Protein AF-D5ER74-F1 (afdb_monomer)

Nearest PDB structures (foldseek):
  6ylz-assembly1_AAA-2  TM=5.161E-01  e=3.313E+00  Escherichia coli K-12
  5wai-assembly1_B  TM=2.940E-01  e=2.236E+00  Homo sapiens
  8eqv-assembly1_B  TM=3.793E-01  e=4.032E+00  Homo sapiens
  6nq3-assembly1_B-3  TM=3.067E-01  e=2.722E+00  Homo sapiens

Foldseek 3Di:
DEAEAADDPPDPSRVVSLVVLLVVVLVVVVVVCVVQPAPWEFEAEQVVRGTDQDDWDDDPVDTDGHRTDDSVSVSVVSSVCLVVQWKKKWFQAPVRYIYIYTDDDDDVDGDDPDDDDTPDMDIDRGYDYDPPPD

Organism: Coraliomargarita akajimensis (strain DSM 45221 / IAM 15411 / JCM 23193 / KCTC 12865 / 04OKA010-24) (NCBI:txid583355)

Sequence (134 aa):
MKHYITGDPGTDEWKEQFKRIRENFISEFEDTISKCPVVTFRAFDQEEREPVDWVFKMTDSAMVYEPEGSVDDAKSYLRNMIDSGMRVAYSISPDSVGWLTCWETPAESPEWPFEEEPRSQAIHLGVSRINHEN

Structure (mmCIF, N/CA/C/O backbone):
data_AF-D5ER74-F1
#
_entry.id   AF-D5ER74-F1
#
loop_
_atom_site.group_PDB
_atom_site.id
_atom_site.type_symbol
_atom_site.label_atom_id
_atom_site.label_alt_id
_atom_site.label_comp_id
_atom_site.label_asym_id
_atom_site.label_entity_id
_atom_site.label_seq_id
_atom_site.pdbx_PDB_ins_code
_atom_site.Cartn_x
_atom_site.Cartn_y
_atom_site.Cartn_z
_atom_site.occupancy
_atom_site.B_iso_or_equiv
_atom_site.auth_seq_id
_atom_site.auth_comp_id
_atom_site.auth_asym_id
_atom_site.auth_atom_id
_atom_site.pdbx_PDB_model_num
ATOM 1 N N . MET A 1 1 ? 1.855 1.739 11.901 1.00 66.88 1 MET A N 1
ATOM 2 C CA . MET A 1 1 ? 1.141 2.220 13.109 1.00 66.88 1 MET A CA 1
ATOM 3 C C . MET A 1 1 ? -0.011 1.269 13.430 1.00 66.88 1 MET A C 1
ATOM 5 O O . MET A 1 1 ? -0.624 0.770 12.494 1.00 66.88 1 MET A O 1
ATOM 9 N N . LYS A 1 2 ? -0.280 0.962 14.710 1.00 74.12 2 LYS A N 1
ATOM 10 C CA . LYS A 1 2 ? -1.500 0.229 15.109 1.00 74.12 2 LYS A CA 1
ATOM 11 C C . LYS A 1 2 ? -2.634 1.234 15.286 1.00 74.12 2 LYS A C 1
ATOM 13 O O . LYS A 1 2 ? -2.453 2.211 16.010 1.00 74.12 2 LYS A O 1
ATOM 18 N N . HIS A 1 3 ? -3.771 0.991 14.646 1.00 81.38 3 HIS A N 1
ATOM 19 C CA . HIS A 1 3 ? -4.936 1.860 14.758 1.00 81.38 3 HIS A CA 1
ATOM 20 C C . HIS A 1 3 ? -5.984 1.246 15.677 1.00 81.38 3 HIS A C 1
ATOM 22 O O . HIS A 1 3 ? -6.160 0.029 15.703 1.00 81.38 3 HIS A O 1
ATOM 28 N N . TYR A 1 4 ? -6.680 2.104 16.413 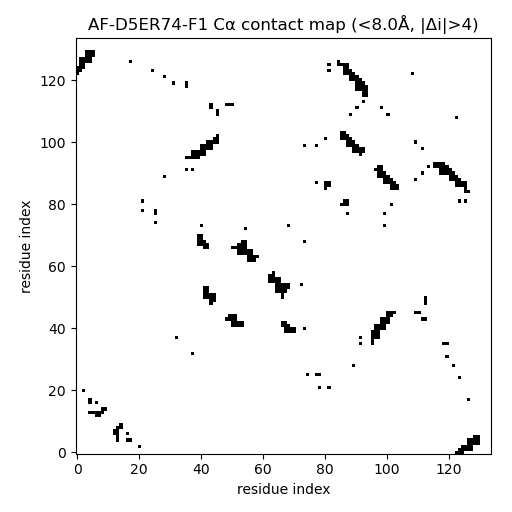1.00 83.38 4 TYR A N 1
ATOM 29 C CA . TYR A 1 4 ? -7.701 1.704 17.364 1.00 83.38 4 TYR A CA 1
ATOM 30 C C . TYR A 1 4 ? -9.026 2.396 17.048 1.00 83.38 4 TYR A C 1
ATOM 32 O O . TYR A 1 4 ? -9.043 3.610 16.840 1.00 83.38 4 TYR A O 1
ATOM 40 N N . ILE A 1 5 ? -10.114 1.626 17.022 1.00 85.94 5 ILE A N 1
ATOM 41 C CA . ILE A 1 5 ? -11.487 2.122 16.854 1.00 85.94 5 ILE A CA 1
ATOM 42 C C . ILE A 1 5 ? -12.283 1.871 18.1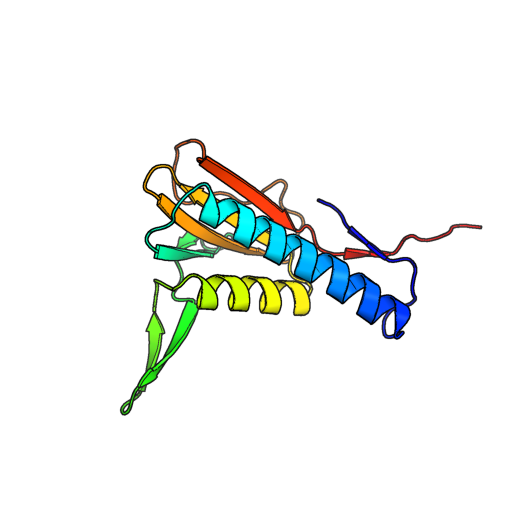36 1.00 85.94 5 ILE A C 1
ATOM 44 O O . ILE A 1 5 ? -12.161 0.807 18.753 1.00 85.94 5 ILE A O 1
ATOM 48 N N . THR A 1 6 ? -13.085 2.864 18.525 1.00 85.81 6 THR A N 1
ATOM 49 C CA . THR A 1 6 ? -13.977 2.808 19.696 1.00 85.81 6 THR A CA 1
ATOM 50 C C . THR A 1 6 ? -15.384 2.346 19.338 1.00 85.81 6 THR A C 1
ATOM 52 O O . THR A 1 6 ? -16.015 1.668 20.143 1.00 85.81 6 THR A O 1
ATOM 55 N N . GLY A 1 7 ? -15.863 2.687 18.137 1.00 80.94 7 GLY A N 1
ATOM 56 C CA . GLY A 1 7 ? -17.188 2.295 17.661 1.00 80.94 7 GLY A CA 1
ATOM 57 C C . GLY A 1 7 ? -17.325 0.784 17.460 1.00 80.94 7 GLY A C 1
ATOM 58 O O . GLY A 1 7 ? -16.361 0.087 17.128 1.00 80.94 7 GLY A O 1
ATOM 59 N N . ASP A 1 8 ? -18.542 0.267 17.616 1.00 84.44 8 ASP A N 1
ATOM 60 C CA . ASP A 1 8 ? -18.824 -1.147 17.366 1.00 84.44 8 ASP A CA 1
ATOM 61 C C . ASP A 1 8 ? -18.775 -1.465 15.860 1.00 84.44 8 ASP A C 1
ATOM 63 O O . ASP A 1 8 ? -19.255 -0.659 15.053 1.00 84.44 8 ASP A O 1
ATOM 67 N N . PRO A 1 9 ? -18.233 -2.628 15.441 1.00 83.75 9 PRO A N 1
ATOM 68 C CA . PRO A 1 9 ? -18.161 -3.008 14.032 1.00 83.75 9 PRO A CA 1
ATOM 69 C C . PRO A 1 9 ? -19.497 -2.861 13.295 1.00 83.75 9 PRO A C 1
ATOM 71 O O . PRO A 1 9 ? -20.537 -3.326 13.758 1.00 83.75 9 PRO A O 1
ATOM 74 N N . GLY A 1 10 ? -19.463 -2.213 12.130 1.00 82.44 10 GLY A N 1
ATOM 75 C CA . GLY A 1 10 ? -20.643 -1.992 11.286 1.00 82.44 10 GLY A CA 1
ATOM 76 C C . GLY A 1 10 ? -21.484 -0.758 11.639 1.00 82.44 10 GLY A C 1
ATOM 77 O O . GLY A 1 10 ? -22.340 -0.378 10.835 1.00 82.44 10 GLY A O 1
ATOM 78 N N . THR A 1 11 ? -21.221 -0.093 12.769 1.00 90.50 11 THR A N 1
ATOM 79 C CA . THR A 1 11 ? -21.838 1.205 13.096 1.00 90.50 11 THR A CA 1
ATOM 80 C C . THR A 1 11 ? -21.302 2.325 12.206 1.00 90.50 11 THR A C 1
ATOM 82 O O . THR A 1 11 ? -20.219 2.220 11.627 1.00 90.50 11 THR A O 1
ATOM 85 N N . ASP A 1 12 ? -22.049 3.423 12.098 1.00 92.81 12 ASP A N 1
ATOM 86 C CA . ASP A 1 12 ? -21.601 4.584 11.324 1.00 92.81 12 ASP A CA 1
ATOM 87 C C . ASP A 1 12 ? -20.382 5.262 11.966 1.00 92.81 12 ASP A C 1
ATOM 89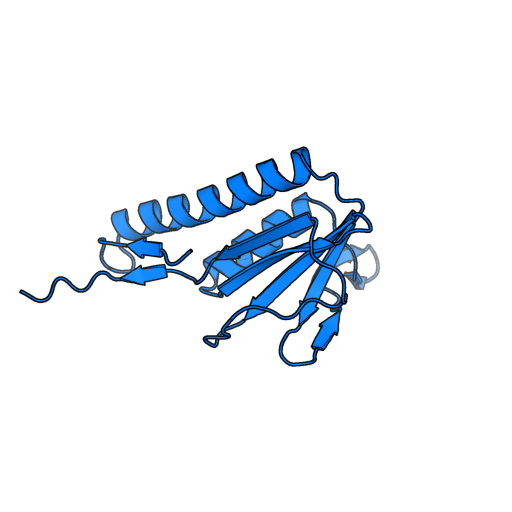 O O . ASP A 1 12 ? -19.472 5.668 11.246 1.00 92.81 12 ASP A O 1
ATOM 93 N N . GLU A 1 13 ? -20.289 5.259 13.302 1.00 90.94 13 GLU A N 1
ATOM 94 C CA . GLU A 1 13 ? -19.085 5.693 14.024 1.00 90.94 13 GLU A CA 1
ATOM 95 C C . GLU A 1 13 ? -17.867 4.846 13.629 1.00 90.94 13 GLU A C 1
ATOM 97 O O . GLU A 1 13 ? -16.812 5.392 13.299 1.00 90.94 13 GLU A O 1
ATOM 102 N N . TRP A 1 14 ? -18.007 3.514 13.601 1.00 90.75 14 TRP A N 1
ATOM 103 C CA . TRP A 1 14 ? -16.931 2.626 13.157 1.00 90.75 14 TRP A CA 1
ATOM 104 C C . TRP A 1 14 ? -16.519 2.933 11.717 1.00 90.75 14 TRP A C 1
ATOM 106 O O . TRP A 1 14 ? -15.329 3.073 11.440 1.00 90.75 14 TRP A O 1
ATOM 116 N N . LYS A 1 15 ? -17.487 3.098 10.805 1.00 90.81 15 LYS A N 1
ATOM 117 C CA . LYS A 1 15 ? -17.213 3.389 9.387 1.00 90.81 15 LYS A CA 1
ATOM 118 C C . LYS A 1 15 ? -16.486 4.718 9.213 1.00 90.81 15 LYS A C 1
ATOM 120 O O . LYS A 1 15 ? -15.551 4.790 8.418 1.00 90.81 15 LYS A O 1
ATOM 125 N N . GLU A 1 16 ? -16.881 5.759 9.942 1.00 93.12 16 GLU A N 1
ATOM 126 C CA . GLU A 1 16 ? -16.209 7.061 9.894 1.00 93.12 16 GLU A CA 1
ATOM 127 C C . GLU A 1 16 ? -14.785 6.993 10.444 1.00 93.12 16 GLU A C 1
ATOM 129 O O . GLU A 1 16 ? -13.860 7.505 9.809 1.00 93.12 16 GLU A O 1
ATOM 134 N N . GLN A 1 17 ? -14.581 6.336 11.589 1.00 92.56 17 GLN A N 1
ATOM 135 C CA . GLN A 1 17 ? -13.247 6.188 12.170 1.00 92.56 17 GLN A CA 1
ATOM 136 C C . GLN A 1 17 ? -12.332 5.357 11.266 1.00 92.56 17 GLN A C 1
ATOM 138 O O . GLN A 1 17 ? -11.194 5.760 11.016 1.00 92.56 17 GLN A O 1
ATOM 143 N N . PHE A 1 18 ? -12.838 4.248 10.726 1.00 92.81 18 PHE A N 1
ATOM 144 C CA . PHE A 1 18 ? -12.119 3.400 9.780 1.00 92.81 18 PHE A CA 1
ATOM 145 C C . PHE A 1 18 ? -11.739 4.167 8.511 1.00 92.81 18 PHE A C 1
ATOM 147 O O . PHE A 1 18 ? -10.569 4.197 8.128 1.00 92.81 18 PHE A O 1
ATOM 154 N N . LYS A 1 19 ? -12.699 4.882 7.909 1.00 93.62 19 LYS A N 1
ATOM 155 C CA . LYS A 1 19 ? -12.453 5.745 6.748 1.00 93.62 19 LYS A CA 1
ATOM 156 C C . LYS A 1 19 ? -11.378 6.788 7.047 1.00 93.62 19 LYS A C 1
ATOM 158 O O . LYS A 1 19 ? -10.493 6.995 6.223 1.00 93.62 19 LYS A O 1
ATOM 163 N N . ARG A 1 20 ? -11.422 7.433 8.218 1.00 93.94 20 ARG A N 1
ATOM 164 C CA . ARG A 1 20 ? -10.419 8.431 8.619 1.00 93.94 20 ARG A CA 1
ATOM 165 C C . ARG A 1 20 ? -9.026 7.818 8.742 1.00 93.94 20 ARG A C 1
ATOM 167 O O . ARG A 1 20 ? -8.067 8.411 8.267 1.00 93.94 20 ARG A O 1
ATOM 174 N N . ILE A 1 21 ? -8.912 6.646 9.366 1.00 93.69 21 ILE A N 1
ATOM 175 C CA . ILE A 1 21 ? -7.643 5.915 9.485 1.00 93.69 21 ILE A CA 1
ATOM 176 C C . ILE A 1 21 ? -7.064 5.620 8.097 1.00 93.69 21 ILE A C 1
ATOM 178 O O . ILE A 1 21 ? -5.905 5.946 7.841 1.00 93.69 21 ILE A O 1
ATOM 182 N N . ARG A 1 22 ? -7.886 5.076 7.193 1.00 95.06 22 ARG A N 1
ATOM 183 C CA . ARG A 1 22 ? -7.481 4.769 5.820 1.00 95.06 22 ARG A CA 1
ATOM 184 C C . ARG A 1 22 ? -7.014 6.014 5.074 1.00 95.06 22 ARG A C 1
ATOM 186 O O . ARG A 1 22 ? -5.907 6.021 4.553 1.00 95.06 22 ARG A O 1
ATOM 193 N N . GLU A 1 23 ? -7.824 7.074 5.028 1.00 95.94 23 GLU A N 1
ATOM 194 C CA . GLU A 1 23 ? -7.456 8.279 4.270 1.00 95.94 23 GLU A CA 1
ATOM 195 C C . GLU A 1 23 ? -6.247 9.006 4.869 1.00 95.94 23 GLU A C 1
ATOM 197 O O . GLU A 1 23 ? -5.472 9.587 4.118 1.00 95.94 23 GLU A O 1
ATOM 202 N N . ASN A 1 24 ? -6.015 8.920 6.184 1.00 95.75 24 ASN A N 1
ATOM 203 C CA . ASN A 1 24 ? -4.780 9.433 6.778 1.00 95.75 24 ASN A CA 1
ATOM 204 C C . ASN A 1 24 ? -3.545 8.689 6.249 1.00 95.75 24 ASN A C 1
ATOM 206 O O . ASN A 1 24 ? -2.554 9.330 5.916 1.00 95.75 24 ASN A O 1
ATOM 210 N N . PHE A 1 25 ? -3.607 7.357 6.135 1.00 96.25 25 PHE A N 1
ATOM 211 C CA . PHE A 1 25 ? -2.506 6.571 5.572 1.00 96.25 25 PHE A CA 1
ATOM 212 C C . PHE A 1 25 ? -2.284 6.877 4.083 1.00 96.25 25 PHE A C 1
ATOM 214 O O . PHE A 1 25 ? -1.146 6.996 3.638 1.00 96.25 25 PHE A O 1
ATOM 221 N N . ILE A 1 26 ? -3.361 7.072 3.313 1.00 97.25 26 ILE A N 1
ATOM 222 C CA . ILE A 1 26 ? -3.245 7.486 1.906 1.00 97.25 26 ILE A CA 1
ATOM 223 C C . ILE A 1 26 ? -2.664 8.901 1.782 1.00 97.25 26 ILE A C 1
ATOM 225 O O . ILE A 1 26 ? -1.830 9.136 0.913 1.00 97.25 26 ILE A O 1
ATOM 229 N N . SER A 1 27 ? -3.042 9.827 2.664 1.00 96.94 27 SER A N 1
ATOM 230 C CA . SER A 1 27 ? -2.467 11.175 2.689 1.00 96.94 27 SER A CA 1
ATOM 231 C C . SER A 1 27 ? -0.976 11.153 3.049 1.00 96.94 27 SER A C 1
ATOM 233 O O . SER A 1 27 ? -0.204 11.901 2.459 1.00 96.94 27 SER A O 1
ATOM 235 N N . GLU A 1 28 ? -0.549 10.292 3.980 1.00 96.38 28 GLU A N 1
ATOM 236 C CA . GLU A 1 28 ? 0.873 10.094 4.311 1.00 96.38 28 GLU A CA 1
ATOM 237 C C . GLU A 1 28 ? 1.664 9.555 3.111 1.00 96.38 28 GLU A C 1
ATOM 239 O O . GLU A 1 28 ? 2.766 10.028 2.814 1.00 96.38 28 GLU A O 1
ATOM 244 N N . PHE A 1 29 ? 1.077 8.603 2.383 1.00 97.06 29 PHE A N 1
ATOM 245 C CA . PHE A 1 29 ? 1.626 8.104 1.129 1.00 97.06 29 PHE A CA 1
ATOM 246 C C . PHE A 1 29 ? 1.780 9.222 0.086 1.00 97.06 29 PHE A C 1
ATOM 248 O O . PHE A 1 29 ? 2.871 9.389 -0.460 1.00 97.06 29 PHE A O 1
ATOM 255 N N . GLU A 1 30 ? 0.736 10.025 -0.151 1.00 96.56 30 GLU A N 1
ATOM 256 C CA . GLU A 1 30 ? 0.761 11.156 -1.095 1.00 96.56 30 GLU A CA 1
ATOM 257 C C . GLU A 1 30 ? 1.837 12.192 -0.726 1.00 96.56 30 GLU A C 1
ATOM 259 O O . GLU A 1 30 ? 2.631 12.621 -1.572 1.00 96.56 30 GLU A O 1
ATOM 264 N N . ASP A 1 31 ? 1.935 12.531 0.558 1.00 96.62 31 ASP A N 1
ATOM 265 C CA . ASP A 1 31 ? 2.979 13.411 1.074 1.00 96.62 31 ASP A CA 1
ATOM 266 C C . ASP A 1 31 ? 4.378 12.826 0.847 1.00 96.62 31 ASP A C 1
ATOM 268 O O . ASP A 1 31 ? 5.309 13.557 0.497 1.00 96.62 31 ASP A O 1
ATOM 272 N N . THR A 1 32 ? 4.542 11.516 1.030 1.00 96.56 32 THR A N 1
ATOM 273 C CA . THR A 1 32 ? 5.827 10.832 0.852 1.00 96.56 32 THR A CA 1
ATOM 274 C C . THR A 1 32 ? 6.280 10.882 -0.605 1.00 96.56 32 THR A C 1
ATOM 276 O O . THR A 1 32 ? 7.399 11.314 -0.882 1.00 96.56 32 THR A O 1
ATOM 279 N N . ILE A 1 33 ? 5.416 10.513 -1.552 1.00 95.69 33 ILE A N 1
ATOM 280 C CA . IL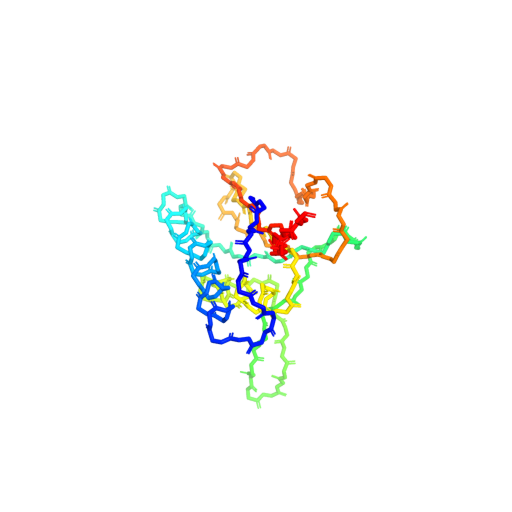E A 1 33 ? 5.766 10.480 -2.983 1.00 95.69 33 ILE A CA 1
ATOM 281 C C . ILE A 1 33 ? 5.986 11.885 -3.562 1.00 95.69 33 ILE A C 1
ATOM 283 O O . ILE A 1 33 ? 6.743 12.046 -4.517 1.00 95.69 33 ILE A O 1
ATOM 287 N N . SER A 1 34 ? 5.384 12.921 -2.963 1.00 94.69 34 SER A N 1
ATOM 288 C CA . SER A 1 34 ? 5.655 14.314 -3.340 1.00 94.69 34 SER A CA 1
ATOM 289 C C . SER A 1 34 ? 7.074 14.765 -2.962 1.00 94.69 34 SER A C 1
ATOM 291 O O . SER A 1 34 ? 7.682 15.566 -3.673 1.00 94.69 34 SER A O 1
ATOM 293 N N . LYS A 1 35 ? 7.622 14.233 -1.859 1.00 95.44 35 LYS A N 1
ATOM 294 C CA . LYS A 1 35 ? 8.971 14.536 -1.344 1.00 95.44 35 LYS A CA 1
ATOM 295 C C . LYS A 1 35 ? 10.034 13.608 -1.925 1.00 95.44 35 LYS A C 1
ATOM 297 O O . LYS A 1 35 ? 11.191 13.999 -2.063 1.00 95.44 35 LYS A O 1
ATOM 302 N N . CYS A 1 36 ? 9.642 12.388 -2.268 1.00 92.62 36 CYS A N 1
ATOM 303 C CA . CYS A 1 36 ? 10.484 11.368 -2.870 1.00 92.62 36 CYS A CA 1
ATOM 304 C C . CYS A 1 36 ? 9.848 10.917 -4.189 1.00 92.62 36 CYS A C 1
ATOM 306 O O . CYS A 1 36 ? 9.152 9.902 -4.194 1.00 92.62 36 CYS A O 1
ATOM 308 N N . PRO A 1 37 ? 10.069 11.649 -5.299 1.00 87.81 37 PRO A N 1
ATOM 309 C CA . PRO A 1 37 ? 9.473 11.304 -6.581 1.00 87.81 37 PRO A CA 1
ATOM 310 C C . PRO A 1 37 ? 9.784 9.859 -6.980 1.00 87.81 37 PRO A C 1
ATOM 312 O O . PRO A 1 37 ? 10.951 9.445 -7.036 1.00 87.81 37 PRO A O 1
ATOM 315 N N . VAL A 1 38 ? 8.713 9.113 -7.240 1.00 92.75 38 VAL A N 1
ATOM 316 C CA . VAL A 1 38 ? 8.718 7.714 -7.671 1.00 92.75 38 VAL A CA 1
ATOM 317 C C . VAL A 1 38 ? 8.492 7.659 -9.179 1.00 92.75 38 VAL A C 1
ATOM 319 O O . VAL A 1 38 ? 7.640 8.375 -9.704 1.00 92.75 38 VAL A O 1
ATOM 322 N N . VAL A 1 39 ? 9.254 6.817 -9.874 1.00 92.12 39 VAL A N 1
ATOM 323 C CA . VAL A 1 39 ? 9.158 6.625 -11.329 1.00 92.12 39 VAL A CA 1
ATOM 324 C C . VAL A 1 39 ? 8.043 5.643 -11.683 1.00 92.12 39 VAL A C 1
ATOM 326 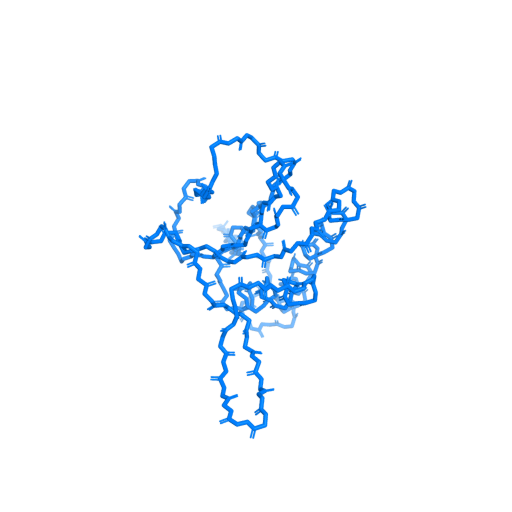O O . VAL A 1 39 ? 7.290 5.885 -12.621 1.00 92.12 39 VAL A O 1
ATOM 329 N N . THR A 1 40 ? 7.934 4.546 -10.934 1.00 95.75 40 THR A N 1
ATOM 330 C CA . THR A 1 40 ? 6.950 3.480 -11.158 1.00 95.75 40 THR A CA 1
ATOM 331 C C . THR A 1 40 ? 6.607 2.785 -9.843 1.00 95.75 40 THR A C 1
ATOM 333 O O . THR A 1 40 ? 7.418 2.799 -8.910 1.00 95.75 40 THR A O 1
ATOM 336 N N . PHE A 1 41 ? 5.423 2.177 -9.767 1.00 97.94 41 PHE A N 1
ATOM 337 C CA . PHE A 1 41 ? 5.007 1.353 -8.633 1.00 97.94 41 PHE A CA 1
ATOM 338 C C . PHE A 1 41 ? 4.935 -0.120 -9.002 1.00 97.94 41 PHE A C 1
ATOM 340 O O . PHE A 1 41 ? 4.460 -0.471 -10.077 1.00 97.94 41 PHE A O 1
ATOM 347 N N . ARG A 1 42 ? 5.349 -0.981 -8.078 1.00 97.62 42 ARG A N 1
ATOM 348 C CA . ARG A 1 42 ? 5.300 -2.440 -8.188 1.00 97.62 42 ARG A CA 1
ATOM 349 C C . ARG A 1 42 ? 4.707 -3.037 -6.919 1.00 97.62 42 ARG A C 1
ATOM 351 O O . ARG A 1 42 ? 4.830 -2.451 -5.842 1.00 97.62 42 ARG A O 1
ATOM 358 N N . ALA A 1 43 ? 4.100 -4.210 -7.040 1.00 96.38 43 ALA A N 1
ATOM 359 C CA . ALA A 1 43 ? 3.657 -4.999 -5.900 1.00 96.38 43 ALA A CA 1
ATOM 360 C C . ALA A 1 43 ? 4.605 -6.180 -5.667 1.00 96.38 43 ALA A C 1
ATOM 362 O O . ALA A 1 43 ? 5.201 -6.706 -6.608 1.00 96.38 43 ALA A O 1
ATOM 363 N N . PHE A 1 44 ? 4.750 -6.574 -4.408 1.00 95.06 44 PHE A N 1
ATOM 364 C CA . PHE A 1 44 ? 5.586 -7.689 -3.983 1.00 95.06 44 PHE A CA 1
ATOM 365 C C . PHE A 1 44 ? 4.797 -8.608 -3.054 1.00 95.06 44 PHE A C 1
ATOM 367 O O . PHE A 1 44 ? 4.187 -8.138 -2.084 1.00 95.06 44 PHE A O 1
ATOM 374 N N . ASP A 1 45 ? 4.821 -9.900 -3.352 1.00 92.06 45 ASP A N 1
ATOM 375 C CA . ASP A 1 45 ? 4.236 -10.946 -2.524 1.00 92.06 45 ASP A CA 1
ATOM 376 C C . ASP A 1 45 ? 5.238 -11.368 -1.441 1.00 92.06 45 ASP A C 1
ATOM 378 O O . ASP A 1 45 ? 6.367 -11.757 -1.739 1.00 92.06 45 ASP A O 1
ATOM 382 N N . GLN A 1 46 ? 4.840 -11.262 -0.170 1.00 89.50 46 GLN A N 1
ATOM 383 C CA . GLN A 1 46 ? 5.698 -11.639 0.959 1.00 89.50 46 GLN A CA 1
ATOM 384 C C . GLN A 1 46 ? 5.842 -13.155 1.114 1.00 89.50 46 GLN A C 1
ATOM 386 O O . GLN A 1 46 ? 6.856 -13.608 1.641 1.00 89.50 46 GLN A O 1
ATOM 391 N N . GLU A 1 47 ? 4.836 -13.930 0.709 1.00 87.19 47 GLU A N 1
ATOM 392 C CA . GLU A 1 47 ? 4.815 -15.383 0.880 1.00 87.19 47 GLU A CA 1
ATOM 393 C C . GLU A 1 47 ? 5.677 -16.055 -0.187 1.00 87.19 47 GLU A C 1
ATOM 395 O O . GLU A 1 47 ? 6.577 -16.830 0.142 1.00 87.19 47 GLU A O 1
ATOM 400 N N . GLU A 1 48 ? 5.468 -15.682 -1.450 1.00 89.31 48 GLU A N 1
ATOM 401 C CA . GLU A 1 48 ? 6.231 -16.212 -2.590 1.00 89.31 48 GLU A CA 1
ATOM 402 C C . GLU A 1 48 ? 7.575 -15.488 -2.795 1.00 89.31 48 GLU A C 1
ATOM 404 O O . GLU A 1 48 ? 8.457 -15.966 -3.510 1.00 89.31 48 GLU A O 1
ATOM 409 N N . ARG A 1 49 ? 7.775 -14.352 -2.111 1.00 89.44 49 ARG A N 1
ATOM 410 C CA . ARG A 1 49 ? 8.980 -13.508 -2.177 1.00 89.44 49 ARG A CA 1
ATOM 411 C C . ARG A 1 49 ? 9.316 -13.056 -3.598 1.00 89.44 49 ARG A C 1
ATOM 413 O O . ARG A 1 49 ? 10.489 -12.980 -3.974 1.00 89.44 49 ARG A O 1
ATOM 420 N N . GLU A 1 50 ? 8.296 -12.705 -4.373 1.00 93.06 50 GLU A N 1
ATOM 421 C CA . GLU A 1 50 ? 8.445 -12.268 -5.759 1.00 93.06 50 GLU A CA 1
ATOM 422 C C . GLU A 1 50 ? 7.581 -11.042 -6.105 1.00 93.06 50 GLU A C 1
ATOM 424 O O . GLU A 1 50 ? 6.540 -10.801 -5.487 1.00 93.06 50 GLU A O 1
ATOM 429 N N . PRO A 1 51 ? 8.005 -10.214 -7.081 1.00 92.94 51 PRO A N 1
ATOM 430 C CA . PRO A 1 51 ? 7.139 -9.197 -7.665 1.00 92.94 51 PRO A CA 1
ATOM 431 C C . PRO A 1 51 ? 5.929 -9.831 -8.354 1.00 92.94 51 PRO A C 1
ATOM 433 O O . PRO A 1 51 ? 6.072 -10.853 -9.020 1.00 92.94 51 PRO A O 1
ATOM 436 N N . VAL A 1 52 ? 4.768 -9.183 -8.266 1.00 93.44 52 VAL A N 1
ATOM 437 C CA . VAL A 1 52 ? 3.525 -9.684 -8.871 1.00 93.44 52 VAL A CA 1
ATOM 438 C C . VAL A 1 52 ? 2.895 -8.669 -9.815 1.00 93.44 52 VAL A C 1
ATOM 440 O O . VAL A 1 52 ? 2.963 -7.458 -9.588 1.00 93.44 52 VAL A O 1
ATOM 443 N N . ASP A 1 53 ? 2.231 -9.174 -10.854 1.00 93.38 53 ASP A N 1
ATOM 444 C CA . ASP A 1 53 ? 1.389 -8.363 -11.728 1.00 93.38 53 ASP A CA 1
ATOM 445 C C . ASP A 1 53 ? 0.075 -8.035 -11.003 1.00 93.38 53 ASP A C 1
ATOM 447 O O . ASP A 1 53 ? -0.678 -8.925 -10.607 1.00 93.38 53 ASP A O 1
ATOM 451 N N . TRP A 1 54 ? -0.208 -6.748 -10.806 1.00 92.00 54 TRP A N 1
ATOM 452 C CA . TRP A 1 54 ? -1.252 -6.291 -9.873 1.00 92.00 54 TRP A CA 1
ATOM 453 C C . TRP A 1 54 ? -2.183 -5.233 -10.464 1.00 92.00 54 TRP A C 1
ATOM 455 O O . TRP A 1 54 ? -3.290 -5.026 -9.961 1.00 92.00 54 TRP A O 1
ATOM 465 N N . VAL A 1 55 ? -1.768 -4.573 -11.547 1.00 90.62 55 VAL A N 1
ATOM 466 C CA . VAL A 1 55 ? -2.593 -3.568 -12.217 1.00 90.62 55 VAL A CA 1
ATOM 467 C C . VAL A 1 55 ? -3.460 -4.251 -13.251 1.00 90.62 55 VAL A C 1
ATOM 469 O O . VAL A 1 55 ? -2.971 -4.731 -14.268 1.00 90.62 55 VAL A O 1
ATOM 472 N N . PHE A 1 56 ? -4.764 -4.265 -13.012 1.00 86.44 56 PHE A N 1
ATOM 473 C CA . PHE A 1 56 ? -5.721 -4.801 -13.965 1.00 86.44 56 PHE A CA 1
ATOM 474 C C . PHE A 1 56 ? -6.016 -3.782 -15.071 1.00 86.44 56 PHE A C 1
ATOM 476 O O . PHE A 1 56 ? -6.561 -2.709 -14.803 1.00 86.44 56 PHE A O 1
ATOM 483 N N . LYS A 1 57 ? -5.721 -4.132 -16.327 1.00 83.56 57 LYS A N 1
ATOM 484 C CA . LYS A 1 57 ? -6.078 -3.327 -17.500 1.00 83.56 57 LYS A CA 1
ATOM 485 C C . LYS A 1 57 ? -6.993 -4.086 -18.449 1.00 83.56 57 LYS A C 1
ATOM 487 O O . LYS A 1 57 ? -6.735 -5.220 -18.855 1.00 83.56 57 LYS A O 1
ATOM 492 N N . MET A 1 58 ? -8.063 -3.402 -18.844 1.00 81.69 58 MET A N 1
ATOM 493 C CA . MET A 1 58 ? -8.931 -3.826 -19.936 1.00 81.69 58 MET A CA 1
ATOM 494 C C . MET A 1 58 ? -8.337 -3.333 -21.250 1.00 81.69 58 MET A C 1
ATOM 496 O O . MET A 1 58 ? -8.193 -2.128 -21.452 1.00 81.69 58 MET A O 1
ATOM 500 N N . THR A 1 59 ? -8.018 -4.258 -22.146 1.00 76.38 59 THR A N 1
ATOM 501 C CA . THR A 1 59 ? -7.699 -3.936 -23.541 1.00 76.38 59 THR A CA 1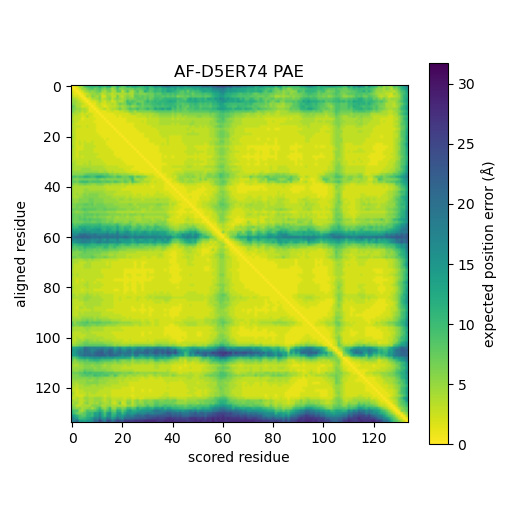
ATOM 502 C C . THR A 1 59 ? -8.853 -4.361 -24.438 1.00 76.38 59 THR A C 1
ATOM 504 O O . THR A 1 59 ? -9.705 -5.154 -24.035 1.00 76.38 59 THR A O 1
ATOM 507 N N . ASP A 1 60 ? -8.851 -3.895 -25.686 1.00 79.06 60 ASP A N 1
ATOM 508 C CA . ASP A 1 60 ? -9.863 -4.271 -26.681 1.00 79.06 60 ASP A CA 1
ATOM 509 C C . ASP A 1 60 ? -9.917 -5.788 -26.950 1.00 79.06 60 ASP A C 1
ATOM 511 O O . ASP A 1 60 ? -10.869 -6.278 -27.553 1.00 79.06 60 ASP A O 1
ATOM 515 N N . SER A 1 61 ? -8.885 -6.541 -26.549 1.00 74.62 61 SER A N 1
ATOM 516 C CA . SER A 1 61 ? -8.709 -7.957 -26.903 1.00 74.62 61 SER A CA 1
ATOM 517 C C . SER A 1 61 ? -8.521 -8.900 -25.710 1.00 74.62 61 SER A C 1
ATOM 519 O O . SER A 1 61 ? -8.680 -10.107 -25.881 1.00 74.62 61 SER A O 1
ATOM 521 N N . ALA A 1 62 ? -8.180 -8.393 -24.521 1.00 73.56 62 ALA A N 1
ATOM 522 C CA . ALA A 1 62 ? -7.934 -9.219 -23.340 1.00 73.56 62 ALA A CA 1
ATOM 523 C C . ALA A 1 62 ? -7.955 -8.421 -22.027 1.00 73.56 62 ALA A C 1
ATOM 525 O O . ALA A 1 62 ? -7.715 -7.211 -21.993 1.00 73.56 62 ALA A O 1
ATOM 526 N N . MET A 1 63 ? -8.172 -9.155 -20.939 1.00 79.62 63 MET A N 1
ATOM 527 C CA . MET A 1 63 ? -7.867 -8.716 -19.581 1.00 79.62 63 MET A CA 1
ATOM 528 C C . MET A 1 63 ? -6.416 -9.078 -19.276 1.00 79.62 63 MET A C 1
ATOM 530 O O . MET A 1 63 ? -6.061 -10.255 -19.343 1.00 79.62 63 MET A O 1
ATOM 534 N N . VAL A 1 64 ? -5.587 -8.084 -18.968 1.00 86.50 64 VAL A N 1
ATOM 535 C CA . VAL A 1 64 ? -4.165 -8.281 -18.659 1.00 86.50 64 VAL A CA 1
ATOM 536 C C . VAL A 1 64 ? -3.819 -7.624 -17.336 1.00 86.50 64 VAL A C 1
ATOM 538 O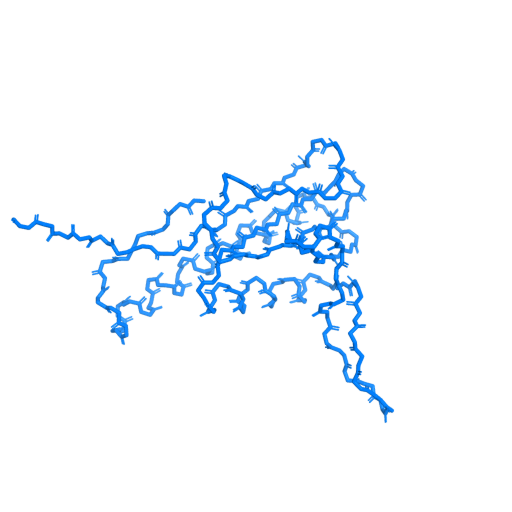 O . VAL A 1 64 ? -4.323 -6.546 -17.016 1.00 86.50 64 VAL A O 1
ATOM 541 N N . TYR A 1 65 ? -2.960 -8.299 -16.581 1.00 89.56 65 TYR A N 1
ATOM 542 C CA . TYR A 1 65 ? -2.304 -7.719 -15.425 1.00 89.56 65 TYR A CA 1
ATOM 543 C C . TYR A 1 65 ? -0.945 -7.170 -15.848 1.00 89.56 65 TYR A C 1
ATOM 545 O O . TYR A 1 65 ? -0.252 -7.787 -16.656 1.00 89.56 65 TYR A O 1
ATOM 553 N N . GLU A 1 66 ? -0.590 -6.000 -15.328 1.00 92.25 66 GLU A N 1
ATOM 554 C CA . GLU A 1 66 ? 0.727 -5.403 -15.522 1.00 92.25 66 GLU A CA 1
ATOM 555 C C . GLU A 1 66 ? 1.536 -5.392 -14.212 1.00 92.25 66 GLU A C 1
ATOM 557 O O . GLU A 1 66 ? 0.958 -5.197 -13.131 1.00 92.25 66 GLU A O 1
ATOM 562 N N . PRO A 1 67 ? 2.872 -5.552 -14.303 1.00 92.69 67 PRO A N 1
ATOM 563 C CA . PRO A 1 67 ? 3.776 -5.511 -13.148 1.00 92.69 67 PRO A CA 1
ATOM 564 C C . PRO A 1 67 ? 3.914 -4.105 -12.563 1.00 92.69 67 PRO A C 1
ATOM 566 O O . PRO A 1 67 ? 4.219 -3.929 -11.381 1.00 92.69 67 PRO A O 1
ATOM 569 N N . GLU A 1 68 ? 3.722 -3.091 -13.404 1.00 96.06 68 GLU A N 1
ATOM 570 C CA . GLU A 1 68 ? 3.976 -1.695 -13.084 1.00 96.06 68 GLU A CA 1
ATOM 571 C C . GLU A 1 68 ? 2.694 -0.868 -13.104 1.00 96.06 68 GLU A C 1
ATOM 573 O O . GLU A 1 68 ? 1.825 -1.048 -13.956 1.00 96.06 68 GLU A O 1
ATOM 578 N N . GLY A 1 69 ? 2.600 0.068 -12.163 1.00 94.94 69 GLY A N 1
ATOM 579 C CA . GLY A 1 69 ? 1.446 0.936 -11.989 1.00 94.94 69 GLY A CA 1
ATOM 580 C C . GLY A 1 69 ? 1.808 2.394 -11.767 1.00 94.94 69 GLY A C 1
ATOM 581 O O . GLY A 1 69 ? 2.932 2.760 -11.415 1.00 94.94 69 GLY A O 1
ATOM 582 N N . SER A 1 70 ? 0.806 3.241 -11.967 1.00 95.25 70 SER A N 1
ATOM 583 C CA . SER A 1 70 ? 0.857 4.662 -11.655 1.00 95.25 70 SER A CA 1
ATOM 584 C C . SER A 1 70 ? 0.644 4.930 -10.160 1.00 95.25 70 SER A C 1
ATOM 586 O O . SER A 1 70 ? 0.278 4.051 -9.377 1.00 95.25 70 SER A O 1
ATOM 588 N N . VAL A 1 71 ? 0.808 6.194 -9.760 1.00 95.81 71 VAL A N 1
ATOM 589 C CA . VAL A 1 71 ? 0.437 6.670 -8.416 1.00 95.81 71 VAL A CA 1
ATOM 590 C C . VAL A 1 71 ? -1.041 6.397 -8.105 1.00 95.81 71 VAL A C 1
ATOM 592 O O . VAL A 1 71 ? -1.381 6.054 -6.974 1.00 95.81 71 VAL A O 1
ATOM 595 N N . ASP A 1 72 ? -1.935 6.553 -9.084 1.00 95.31 72 ASP A N 1
ATOM 596 C CA . ASP A 1 72 ? -3.371 6.343 -8.877 1.00 95.31 72 ASP A CA 1
ATOM 597 C C . ASP A 1 72 ? -3.713 4.861 -8.701 1.00 95.31 72 ASP A C 1
ATOM 599 O O . ASP A 1 72 ? -4.540 4.521 -7.846 1.00 95.31 72 ASP A O 1
ATOM 603 N N . ASP A 1 73 ? -3.014 3.980 -9.421 1.00 96.19 73 ASP A N 1
ATOM 604 C CA . ASP A 1 73 ? -3.107 2.534 -9.211 1.00 96.19 73 ASP A CA 1
ATOM 605 C C . ASP A 1 73 ? -2.648 2.188 -7.790 1.00 96.19 73 ASP A C 1
ATOM 607 O O . ASP A 1 73 ? -3.360 1.499 -7.059 1.00 96.19 73 ASP A O 1
ATOM 611 N N . ALA A 1 74 ? -1.519 2.753 -7.343 1.00 97.06 74 ALA A N 1
ATOM 612 C CA . ALA A 1 74 ? -0.949 2.484 -6.023 1.00 97.06 74 ALA A CA 1
ATOM 613 C C . ALA A 1 74 ? -1.895 2.907 -4.891 1.00 97.06 74 ALA A C 1
ATOM 615 O O . ALA A 1 74 ? -2.149 2.140 -3.960 1.00 97.06 74 ALA A O 1
ATOM 616 N N . LYS A 1 75 ? -2.495 4.099 -4.999 1.00 96.81 75 LYS A N 1
ATOM 617 C CA . LYS A 1 75 ? -3.519 4.564 -4.050 1.00 96.81 75 LYS A CA 1
ATOM 618 C C . LYS A 1 75 ? -4.733 3.644 -4.029 1.00 96.81 75 LYS A C 1
ATOM 620 O O . LYS A 1 75 ? -5.280 3.380 -2.959 1.00 96.81 75 LYS A O 1
ATOM 625 N N . SER A 1 76 ? -5.172 3.185 -5.199 1.00 95.75 76 SER A N 1
ATOM 626 C CA . SER A 1 76 ? -6.323 2.288 -5.318 1.00 95.75 76 SER A CA 1
ATOM 627 C C . SER A 1 76 ? -6.030 0.935 -4.673 1.00 95.75 76 SER A C 1
ATOM 629 O O . SER A 1 76 ? -6.841 0.452 -3.888 1.00 95.75 76 SER A O 1
ATOM 631 N N . TYR A 1 77 ? -4.842 0.376 -4.906 1.00 95.62 77 TYR A N 1
ATOM 632 C CA . TYR A 1 77 ? -4.380 -0.845 -4.250 1.00 95.62 77 TYR A CA 1
ATOM 633 C C . TYR A 1 77 ? -4.351 -0.700 -2.728 1.00 95.62 77 TYR A C 1
ATOM 635 O O . TYR A 1 77 ? -4.993 -1.484 -2.033 1.00 95.62 77 TYR A O 1
ATOM 643 N N . LEU A 1 78 ? -3.693 0.339 -2.201 1.00 96.62 78 LEU A N 1
ATOM 644 C CA . LEU A 1 78 ? -3.609 0.566 -0.755 1.00 96.62 78 LEU A CA 1
ATOM 645 C C . LEU A 1 78 ? -4.999 0.703 -0.119 1.00 96.62 78 LEU A C 1
ATOM 647 O O . LEU A 1 78 ? -5.259 0.081 0.910 1.00 96.62 78 LEU A O 1
ATOM 651 N N . ARG A 1 79 ? -5.914 1.461 -0.741 1.00 96.50 79 ARG A N 1
ATOM 652 C CA . ARG A 1 79 ? -7.298 1.586 -0.258 1.00 96.50 79 ARG A CA 1
ATOM 653 C C . ARG A 1 79 ? -8.023 0.246 -0.255 1.00 96.50 79 ARG A C 1
ATOM 655 O O . ARG A 1 79 ? -8.591 -0.110 0.771 1.00 96.50 79 ARG A O 1
ATOM 662 N N . ASN A 1 80 ? -7.975 -0.492 -1.362 1.00 95.25 80 ASN A N 1
ATOM 663 C CA . ASN A 1 80 ? -8.684 -1.764 -1.508 1.00 95.25 80 ASN A CA 1
ATOM 664 C C . ASN A 1 80 ? -8.183 -2.815 -0.515 1.00 95.25 80 ASN A C 1
ATOM 666 O O . ASN A 1 80 ? -8.980 -3.544 0.075 1.00 95.25 80 ASN A O 1
ATOM 670 N N . MET A 1 81 ? -6.868 -2.880 -0.310 1.00 94.12 81 MET A N 1
ATOM 671 C CA . MET A 1 81 ? -6.273 -3.819 0.634 1.00 94.12 81 MET A CA 1
ATOM 672 C C . MET A 1 81 ? -6.621 -3.444 2.080 1.00 94.12 81 MET A C 1
ATOM 674 O O . MET A 1 81 ? -7.033 -4.313 2.846 1.00 94.12 81 MET A O 1
ATOM 678 N N . ILE A 1 82 ? -6.568 -2.155 2.443 1.00 93.75 82 ILE A N 1
ATOM 679 C CA . ILE A 1 82 ? -7.024 -1.696 3.765 1.00 93.75 82 ILE A CA 1
ATOM 680 C C . ILE A 1 82 ? -8.510 -2.008 3.964 1.00 93.75 82 ILE A C 1
ATOM 682 O O . ILE A 1 82 ? -8.868 -2.560 5.001 1.00 93.75 82 ILE A O 1
ATOM 686 N N . ASP A 1 83 ? -9.364 -1.715 2.979 1.00 93.00 83 ASP A N 1
ATOM 687 C CA . ASP A 1 83 ? -10.809 -1.989 3.026 1.00 93.00 83 ASP A CA 1
ATOM 688 C C . ASP A 1 83 ? -11.122 -3.485 3.162 1.00 93.00 83 ASP A C 1
ATOM 690 O O . ASP A 1 83 ? -12.109 -3.854 3.797 1.00 93.00 83 ASP A O 1
ATOM 694 N N . SER A 1 84 ? -10.248 -4.342 2.633 1.00 90.56 84 SER A N 1
ATOM 695 C CA . SER A 1 84 ? -10.319 -5.801 2.789 1.00 90.56 84 SER A CA 1
ATOM 696 C C . SER A 1 84 ? -9.814 -6.291 4.153 1.00 90.56 84 SER A C 1
ATOM 698 O O . SER A 1 84 ? -9.830 -7.487 4.424 1.00 90.56 84 SER A O 1
ATOM 700 N N . GLY A 1 85 ? -9.374 -5.386 5.033 1.00 88.50 85 GLY A N 1
ATOM 701 C CA . GLY A 1 85 ? -8.843 -5.717 6.355 1.00 88.50 85 GLY A CA 1
ATOM 702 C C . GLY A 1 85 ? -7.383 -6.171 6.349 1.00 88.50 85 GLY A C 1
ATOM 703 O O . GLY A 1 85 ? -6.882 -6.601 7.391 1.00 88.50 85 GLY A O 1
ATOM 704 N N . MET A 1 86 ? -6.689 -6.058 5.215 1.00 90.50 86 MET A N 1
ATOM 705 C CA . MET A 1 86 ? -5.295 -6.471 5.087 1.00 90.50 86 MET A CA 1
ATOM 706 C C . MET A 1 86 ? -4.369 -5.507 5.827 1.00 90.50 86 MET A C 1
ATOM 708 O O . MET A 1 86 ? -4.625 -4.301 5.945 1.00 90.50 86 MET A O 1
ATOM 712 N N . ARG A 1 87 ? -3.227 -6.030 6.276 1.00 90.88 87 ARG A N 1
ATOM 713 C CA . ARG A 1 87 ? -2.075 -5.172 6.566 1.00 90.88 87 ARG A CA 1
ATOM 714 C C . ARG A 1 87 ? -1.459 -4.773 5.247 1.00 90.88 87 ARG A C 1
ATOM 716 O O . ARG A 1 87 ? -1.406 -5.583 4.327 1.00 90.88 87 ARG A O 1
ATOM 723 N N . VAL A 1 88 ? -1.010 -3.530 5.161 1.00 94.00 88 VAL A N 1
ATOM 724 C CA . VAL A 1 88 ? -0.362 -3.019 3.956 1.00 94.00 88 VAL A CA 1
ATOM 725 C C . VAL A 1 88 ? 0.872 -2.234 4.323 1.00 94.00 88 VAL A C 1
ATOM 727 O O . VAL A 1 88 ? 0.950 -1.625 5.394 1.00 94.00 88 VAL A O 1
ATOM 730 N N . ALA A 1 89 ? 1.823 -2.210 3.408 1.00 95.31 89 ALA A N 1
ATOM 731 C CA . ALA A 1 89 ? 2.970 -1.339 3.503 1.00 95.31 89 ALA A CA 1
ATOM 732 C C . ALA A 1 89 ? 3.367 -0.827 2.133 1.00 95.31 89 ALA A C 1
ATOM 734 O O . ALA A 1 89 ? 3.069 -1.440 1.104 1.00 95.31 89 ALA A O 1
ATOM 735 N N . TYR A 1 90 ? 4.083 0.286 2.158 1.00 96.81 90 TYR A N 1
ATOM 736 C CA . TYR A 1 90 ? 4.810 0.768 1.006 1.00 96.81 90 TYR A CA 1
ATOM 737 C C . TYR A 1 90 ? 6.238 1.131 1.389 1.00 96.81 90 TYR A C 1
ATOM 739 O O . TYR A 1 90 ? 6.533 1.444 2.547 1.00 96.81 90 TYR A O 1
ATOM 747 N N . SER A 1 91 ? 7.103 1.142 0.386 1.00 97.00 91 SER A N 1
ATOM 748 C CA . SER A 1 91 ? 8.485 1.573 0.503 1.00 97.00 91 SER A CA 1
ATOM 749 C C . SER A 1 91 ? 8.954 2.230 -0.783 1.00 97.00 91 SER A C 1
ATOM 751 O O . SER A 1 91 ? 8.505 1.875 -1.869 1.00 97.00 91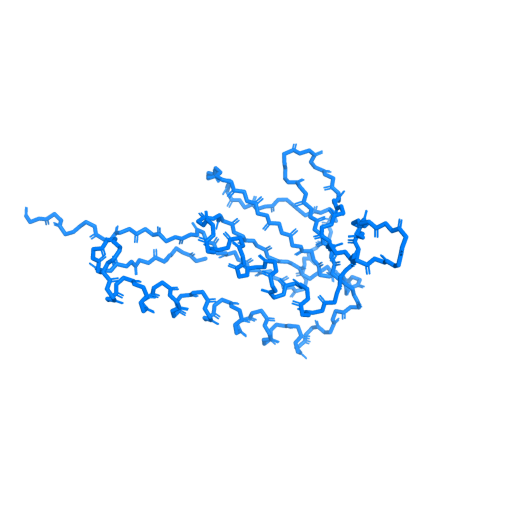 SER A O 1
ATOM 753 N N . ILE A 1 92 ? 9.837 3.213 -0.663 1.00 97.50 92 ILE A N 1
ATOM 754 C CA . ILE A 1 92 ? 10.479 3.873 -1.797 1.00 97.50 92 ILE A CA 1
ATOM 755 C C . ILE A 1 92 ? 11.940 3.460 -1.790 1.00 97.50 92 ILE A C 1
ATOM 757 O O . ILE A 1 92 ? 12.709 3.874 -0.915 1.00 97.50 92 ILE A O 1
ATOM 761 N N . SER A 1 93 ? 12.321 2.655 -2.772 1.00 96.00 93 SER A N 1
ATOM 762 C CA . SER A 1 93 ? 13.694 2.192 -2.934 1.00 96.00 93 SER A CA 1
ATOM 763 C C . SER A 1 93 ? 14.634 3.341 -3.338 1.00 96.00 93 SER A C 1
ATOM 765 O O . SER A 1 93 ? 14.197 4.399 -3.821 1.00 96.00 93 SER A O 1
ATOM 767 N N . PRO A 1 94 ? 15.957 3.174 -3.165 1.00 94.25 94 PRO A N 1
ATOM 768 C CA . PRO A 1 94 ? 16.937 4.186 -3.559 1.00 94.25 94 PRO A CA 1
ATOM 769 C C . PRO A 1 94 ? 16.961 4.536 -5.046 1.00 94.25 94 PRO A C 1
ATOM 771 O O . PRO A 1 94 ? 17.420 5.624 -5.386 1.00 94.25 94 PRO A O 1
ATOM 774 N N . ASP A 1 95 ? 16.457 3.673 -5.922 1.00 94.50 95 ASP A N 1
ATOM 775 C CA . ASP A 1 95 ? 16.319 3.896 -7.365 1.00 94.50 95 ASP A CA 1
ATOM 776 C C . ASP A 1 95 ? 14.960 4.509 -7.760 1.00 94.50 95 ASP A C 1
ATOM 778 O O . ASP A 1 95 ? 14.626 4.575 -8.941 1.00 94.50 95 ASP A O 1
ATOM 782 N N . SER A 1 96 ? 14.203 5.043 -6.789 1.00 94.44 96 SER A N 1
ATOM 783 C CA . SER A 1 96 ? 12.908 5.702 -7.014 1.00 94.44 96 SER A CA 1
ATOM 784 C C . SER A 1 96 ? 11.816 4.759 -7.549 1.00 94.44 96 SER A C 1
ATOM 786 O O . SER A 1 96 ? 10.928 5.203 -8.279 1.00 94.44 96 SER A O 1
ATOM 788 N N . VAL A 1 97 ? 11.825 3.484 -7.152 1.00 96.94 97 VAL A N 1
ATOM 789 C CA . VAL A 1 97 ? 10.694 2.562 -7.347 1.00 96.94 97 VAL A CA 1
ATOM 790 C C . VAL A 1 97 ? 9.852 2.512 -6.073 1.00 96.94 97 VAL A C 1
ATOM 792 O O . VAL A 1 97 ? 10.364 2.422 -4.958 1.00 96.94 97 VAL A O 1
ATOM 795 N N . GLY A 1 98 ? 8.534 2.604 -6.229 1.00 97.69 98 GLY A N 1
ATOM 796 C CA . GLY A 1 98 ? 7.592 2.424 -5.135 1.00 97.69 98 GLY A CA 1
ATOM 797 C C . GLY A 1 98 ? 7.185 0.962 -5.039 1.00 97.69 98 GLY A C 1
ATOM 798 O O . GLY A 1 98 ? 6.572 0.434 -5.959 1.00 97.69 98 GLY A O 1
ATOM 799 N N . TRP A 1 99 ? 7.495 0.309 -3.931 1.00 97.56 99 TRP A N 1
ATOM 800 C CA . TRP A 1 99 ? 7.093 -1.065 -3.658 1.00 97.56 99 TRP A CA 1
ATOM 801 C C . TRP A 1 99 ? 5.898 -1.086 -2.720 1.00 97.56 99 TRP A C 1
ATOM 803 O O . TRP A 1 99 ? 5.886 -0.380 -1.715 1.00 97.56 99 TRP A O 1
ATOM 813 N N . LEU A 1 100 ? 4.898 -1.892 -3.056 1.00 97.38 100 LEU A N 1
ATOM 814 C CA . LEU A 1 100 ? 3.677 -2.102 -2.287 1.00 97.38 100 LEU A CA 1
ATOM 815 C C . LEU A 1 100 ? 3.592 -3.566 -1.878 1.00 97.38 100 LEU A C 1
ATOM 817 O O . LEU A 1 100 ? 3.988 -4.454 -2.628 1.00 97.38 100 LEU A O 1
ATOM 821 N N . THR A 1 101 ? 3.032 -3.835 -0.708 1.00 95.50 101 THR A N 1
ATOM 822 C CA . THR A 1 101 ? 2.783 -5.212 -0.281 1.00 95.50 101 THR A CA 1
ATOM 823 C C . THR A 1 101 ? 1.624 -5.278 0.707 1.00 95.50 101 THR A C 1
ATOM 825 O O . THR A 1 101 ? 1.274 -4.272 1.336 1.00 95.50 101 THR A O 1
ATOM 828 N N . CYS A 1 102 ? 0.986 -6.442 0.806 1.00 93.50 102 CYS A N 1
ATOM 829 C CA . CYS A 1 102 ? -0.080 -6.712 1.765 1.00 93.50 102 CYS A CA 1
ATOM 830 C C . CYS A 1 102 ? 0.027 -8.138 2.314 1.00 93.50 102 CYS A C 1
ATOM 832 O O . CYS A 1 102 ? 0.627 -8.993 1.671 1.00 93.50 102 CYS A O 1
ATOM 834 N N . TRP A 1 103 ? -0.500 -8.376 3.517 1.00 90.62 103 TRP A N 1
ATOM 835 C CA . TRP A 1 103 ? -0.448 -9.694 4.159 1.00 90.62 103 TRP A CA 1
ATOM 836 C C . TRP A 1 103 ? -1.487 -9.833 5.289 1.00 90.62 103 TRP A C 1
ATOM 838 O O . TRP A 1 103 ? -1.919 -8.844 5.896 1.00 90.62 103 TRP A O 1
ATOM 848 N N . GLU A 1 104 ? -1.887 -11.073 5.592 1.00 83.75 104 GLU A N 1
ATOM 849 C CA . GLU A 1 104 ? -2.924 -11.386 6.593 1.00 83.75 104 GLU A CA 1
ATOM 850 C C . GLU A 1 104 ? -2.383 -11.675 7.998 1.00 83.75 104 GLU A C 1
ATOM 852 O O . GLU A 1 104 ? -3.069 -11.451 9.001 1.00 83.75 104 GLU A O 1
ATOM 857 N N . THR A 1 105 ? -1.156 -12.180 8.111 1.00 74.62 105 THR A N 1
ATOM 858 C CA . THR A 1 105 ? -0.564 -12.641 9.377 1.00 74.62 105 THR A CA 1
ATOM 859 C C . THR A 1 105 ? 0.248 -11.534 10.065 1.00 74.62 105 THR A C 1
ATOM 861 O O . THR A 1 105 ? 0.567 -10.510 9.466 1.00 74.62 105 THR A O 1
ATOM 864 N N . PRO A 1 106 ? 0.552 -11.623 11.367 1.00 58.12 106 PRO A N 1
ATOM 865 C CA . PRO A 1 106 ? 1.463 -10.671 11.991 1.00 58.12 106 PRO A CA 1
ATOM 866 C C . PRO A 1 106 ? 2.918 -10.995 11.607 1.00 58.12 106 PRO A C 1
ATOM 868 O O . PRO A 1 106 ? 3.585 -11.751 12.304 1.00 58.12 106 PRO A O 1
ATOM 871 N N . ALA A 1 107 ? 3.411 -10.414 10.511 1.00 58.00 107 ALA A N 1
ATOM 872 C CA . ALA A 1 107 ? 4.848 -10.288 10.247 1.00 58.00 107 ALA A CA 1
ATOM 873 C C . ALA A 1 107 ? 5.446 -9.131 11.074 1.00 58.00 107 ALA A C 1
ATOM 875 O O . ALA A 1 107 ? 4.773 -8.120 11.302 1.00 58.00 107 ALA A O 1
ATOM 876 N N . GLU A 1 108 ? 6.698 -9.267 11.530 1.00 62.19 108 GLU A N 1
ATOM 877 C CA . GLU A 1 108 ? 7.391 -8.231 12.318 1.00 62.19 108 GLU A CA 1
ATOM 878 C C . GLU A 1 108 ? 7.639 -6.953 11.501 1.00 62.19 108 GLU A C 1
ATOM 880 O O . GLU A 1 108 ? 7.607 -5.855 12.057 1.00 62.19 108 GLU A O 1
ATOM 885 N N . SER A 1 109 ? 7.811 -7.085 10.184 1.00 74.88 109 SER A N 1
ATOM 886 C CA . SER A 1 109 ? 7.806 -6.045 9.143 1.00 74.88 109 SER A CA 1
ATOM 887 C C . SER A 1 109 ? 7.893 -6.739 7.772 1.00 74.88 109 SER A C 1
ATOM 889 O O . SER A 1 109 ? 8.382 -7.867 7.724 1.00 74.88 109 SER A O 1
ATOM 891 N N . PRO A 1 110 ? 7.415 -6.128 6.675 1.00 86.00 110 PRO A N 1
ATOM 892 C CA . PRO A 1 110 ? 7.585 -6.694 5.338 1.00 86.00 110 PRO A CA 1
ATOM 893 C C . PRO A 1 110 ? 9.063 -6.711 4.927 1.00 86.00 110 PRO A C 1
ATOM 895 O O . PRO A 1 110 ? 9.812 -5.786 5.249 1.00 86.00 110 PRO A O 1
ATOM 898 N N . GLU A 1 111 ? 9.464 -7.739 4.184 1.00 88.69 111 GLU A N 1
ATOM 899 C CA . GLU A 1 111 ? 10.732 -7.764 3.460 1.00 88.69 111 GLU A CA 1
ATOM 900 C C . GLU A 1 111 ? 10.575 -7.058 2.109 1.00 88.69 111 GLU A C 1
ATOM 902 O O . GLU A 1 111 ? 9.544 -7.175 1.439 1.00 88.69 111 GLU A O 1
ATOM 907 N N . TRP A 1 112 ? 11.605 -6.319 1.700 1.00 93.06 112 TRP A N 1
ATOM 908 C CA . TRP A 1 112 ? 11.620 -5.599 0.430 1.00 93.06 112 TRP A CA 1
ATOM 909 C C . TRP A 1 112 ? 12.533 -6.301 -0.588 1.00 93.06 112 TRP A C 1
ATOM 911 O O . TRP A 1 112 ? 13.550 -6.870 -0.194 1.00 93.06 112 TRP A O 1
ATOM 921 N N . PRO A 1 113 ? 12.224 -6.247 -1.899 1.00 94.06 113 PRO A N 1
ATOM 922 C CA . PRO A 1 113 ? 13.004 -6.910 -2.953 1.00 94.06 113 PRO A CA 1
ATOM 923 C C . PRO A 1 113 ? 14.280 -6.140 -3.340 1.00 94.06 113 PRO A C 1
ATOM 925 O O . PRO A 1 113 ? 14.676 -6.111 -4.504 1.00 94.06 113 PRO A O 1
ATOM 928 N N . PHE A 1 114 ? 14.898 -5.465 -2.376 1.00 93.12 114 PHE A N 1
ATOM 929 C CA . PHE A 1 114 ? 16.144 -4.725 -2.526 1.00 93.12 114 PHE A CA 1
ATOM 930 C C . PHE A 1 114 ? 16.887 -4.724 -1.186 1.00 93.12 114 PHE A C 1
ATOM 932 O O . PHE A 1 114 ? 16.268 -4.812 -0.125 1.00 93.12 114 PHE A O 1
ATOM 939 N N . GLU A 1 115 ? 18.217 -4.670 -1.234 1.00 91.56 115 GLU A N 1
ATOM 940 C CA . GLU A 1 115 ? 19.065 -4.820 -0.042 1.00 91.56 115 GLU A CA 1
ATOM 941 C C . GLU A 1 115 ? 19.318 -3.483 0.665 1.00 91.56 115 GLU A C 1
ATOM 943 O O . GLU A 1 115 ? 19.627 -3.438 1.856 1.00 91.56 115 GLU A O 1
ATOM 948 N N . GLU A 1 116 ? 19.216 -2.383 -0.074 1.00 93.75 116 GLU A N 1
ATOM 949 C CA . GLU A 1 116 ? 19.534 -1.054 0.412 1.00 93.75 116 GLU A CA 1
ATOM 950 C C . GLU A 1 116 ? 18.446 -0.463 1.318 1.00 93.75 116 GLU A C 1
ATOM 952 O O . GLU A 1 116 ? 17.261 -0.785 1.229 1.00 93.75 116 GLU A O 1
ATOM 957 N N . GLU A 1 117 ? 18.838 0.480 2.178 1.00 93.25 117 GLU A N 1
ATOM 958 C CA . GLU A 1 117 ? 17.887 1.164 3.051 1.00 93.25 117 GLU A CA 1
ATOM 959 C C . GLU A 1 117 ? 16.903 2.013 2.226 1.00 93.25 117 GLU A C 1
ATOM 961 O O . GLU A 1 117 ? 17.327 2.818 1.385 1.00 93.25 117 GLU A O 1
ATOM 966 N N . PRO A 1 118 ? 15.584 1.867 2.442 1.00 94.75 118 PRO A N 1
ATOM 967 C CA . PRO A 1 118 ? 14.608 2.634 1.693 1.00 94.75 118 PRO A CA 1
ATOM 968 C C . PRO A 1 118 ? 14.679 4.118 2.045 1.00 94.75 118 PRO A C 1
ATOM 970 O O . PRO A 1 118 ? 14.888 4.506 3.193 1.00 94.75 118 PRO A O 1
ATOM 973 N N . ARG A 1 119 ? 14.407 4.972 1.055 1.00 95.94 119 ARG A N 1
ATOM 974 C CA . ARG A 1 119 ? 14.312 6.427 1.256 1.00 95.94 119 ARG A CA 1
ATOM 975 C C . ARG A 1 119 ? 13.168 6.794 2.198 1.00 95.94 119 ARG A C 1
ATOM 977 O O . ARG A 1 119 ? 13.237 7.792 2.909 1.00 95.94 119 ARG A O 1
ATOM 984 N N . SER A 1 120 ? 12.096 6.011 2.157 1.00 95.50 120 SER A N 1
ATOM 985 C CA . SER A 1 120 ? 10.952 6.117 3.051 1.00 95.50 120 SER A CA 1
ATOM 986 C C . SER A 1 120 ? 10.164 4.814 3.015 1.00 95.50 120 SER A C 1
ATOM 988 O O . SER A 1 120 ? 10.126 4.149 1.983 1.00 95.50 120 SER A O 1
ATOM 990 N N . GLN A 1 121 ? 9.522 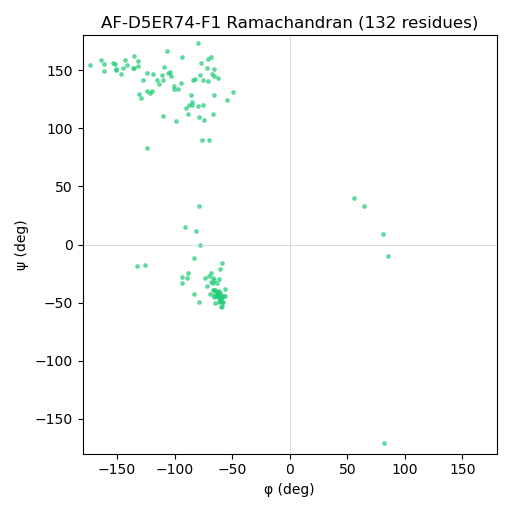4.463 4.123 1.00 95.31 121 GLN A N 1
ATOM 991 C CA . GLN A 1 121 ? 8.595 3.341 4.203 1.00 95.31 121 GLN A CA 1
ATOM 992 C C . GLN A 1 121 ? 7.542 3.610 5.274 1.00 95.31 121 GLN A C 1
ATOM 994 O O . GLN A 1 121 ? 7.825 4.278 6.271 1.00 95.31 121 GLN A O 1
ATOM 999 N N . ALA A 1 122 ? 6.348 3.055 5.092 1.00 94.81 122 ALA A N 1
ATOM 1000 C CA . ALA A 1 122 ? 5.306 3.089 6.107 1.00 94.81 122 ALA A CA 1
ATOM 1001 C C . ALA A 1 122 ? 4.480 1.803 6.093 1.00 94.81 122 ALA A C 1
ATOM 1003 O O . ALA A 1 122 ? 4.325 1.141 5.067 1.00 94.81 122 ALA A O 1
ATOM 1004 N N . ILE A 1 123 ? 3.934 1.465 7.262 1.00 93.56 123 ILE A N 1
ATOM 1005 C CA . ILE A 1 123 ? 3.164 0.240 7.487 1.00 93.56 123 ILE A CA 1
ATOM 1006 C C . ILE A 1 123 ? 1.832 0.584 8.157 1.00 93.56 123 ILE A C 1
ATOM 1008 O O . ILE A 1 123 ? 1.803 1.166 9.249 1.00 93.56 123 ILE A O 1
ATOM 1012 N N . HIS A 1 124 ? 0.735 0.134 7.559 1.00 92.50 124 HIS A N 1
ATOM 1013 C CA . HIS A 1 124 ? -0.597 0.112 8.149 1.00 92.50 124 HIS A CA 1
ATOM 1014 C C . HIS A 1 124 ? -0.881 -1.295 8.695 1.00 92.50 124 HIS A C 1
ATOM 1016 O O . HIS A 1 124 ? -1.131 -2.239 7.947 1.00 92.50 124 HIS A O 1
ATOM 1022 N N . LEU A 1 125 ? -0.860 -1.446 10.024 1.00 88.81 125 LEU A N 1
ATOM 1023 C CA . LEU A 1 125 ? -0.964 -2.754 10.695 1.00 88.81 125 LEU A CA 1
ATOM 1024 C C . LEU A 1 125 ? -2.404 -3.274 10.829 1.00 88.81 125 LEU A C 1
ATOM 1026 O O . LEU A 1 125 ? -2.645 -4.238 11.562 1.00 88.81 125 LEU A O 1
ATOM 1030 N N . GLY A 1 126 ? -3.348 -2.637 10.139 1.00 86.31 126 GLY A N 1
ATOM 1031 C CA . GLY A 1 126 ? -4.773 -2.877 10.302 1.00 86.31 126 GLY A CA 1
ATOM 1032 C C . GLY A 1 126 ? -5.346 -2.119 11.497 1.00 86.31 126 GLY A C 1
ATOM 1033 O O . GLY A 1 126 ? -4.696 -1.255 12.102 1.00 86.31 126 GLY A O 1
ATOM 1034 N N . VAL A 1 127 ? -6.592 -2.447 11.824 1.00 84.81 127 VAL A N 1
ATOM 1035 C CA . VAL A 1 127 ? -7.353 -1.770 12.870 1.00 84.81 127 VAL A CA 1
ATOM 1036 C C . VAL A 1 127 ? -7.788 -2.763 13.936 1.00 84.81 127 VAL A C 1
ATOM 1038 O O . VAL A 1 127 ? -8.353 -3.809 13.632 1.00 84.81 127 VAL A O 1
ATOM 1041 N N . SER A 1 128 ? -7.540 -2.412 15.193 1.00 82.25 128 SER A N 1
ATOM 1042 C CA . SER A 1 128 ? -7.955 -3.174 16.367 1.00 82.25 128 SER A CA 1
ATOM 1043 C C . SER A 1 128 ? -9.066 -2.441 17.116 1.00 82.25 128 SER A C 1
ATOM 1045 O O . SER A 1 128 ? -9.148 -1.213 17.101 1.00 82.25 128 SER A O 1
ATOM 1047 N N . ARG A 1 129 ? -9.917 -3.183 17.825 1.00 74.06 129 ARG A N 1
ATOM 1048 C CA . ARG A 1 129 ? -10.885 -2.593 18.757 1.00 74.06 129 ARG A CA 1
ATOM 1049 C C . ARG A 1 129 ? -10.208 -2.304 20.096 1.00 74.06 129 ARG A C 1
ATOM 1051 O O . ARG A 1 129 ? -9.397 -3.107 20.557 1.00 74.06 129 ARG A O 1
ATOM 1058 N N . ILE A 1 130 ? -10.561 -1.192 20.738 1.00 72.31 130 ILE A N 1
ATOM 1059 C CA . ILE A 1 130 ? -10.285 -1.021 22.171 1.00 72.31 130 ILE A CA 1
ATOM 1060 C C . ILE A 1 130 ? -11.354 -1.804 22.925 1.00 72.31 130 ILE A C 1
ATOM 1062 O O . ILE A 1 130 ? -12.523 -1.422 22.929 1.00 72.31 130 ILE A O 1
ATOM 1066 N N . ASN A 1 131 ? -10.962 -2.908 23.555 1.00 57.72 131 ASN A N 1
ATOM 1067 C CA . ASN A 1 131 ? -11.815 -3.521 24.560 1.00 57.72 131 ASN A CA 1
ATOM 1068 C C . ASN A 1 131 ? -11.724 -2.646 25.810 1.00 57.72 131 ASN A C 1
ATOM 1070 O O . ASN A 1 131 ? -10.699 -2.631 26.488 1.00 57.72 131 ASN A O 1
ATOM 1074 N N . HIS A 1 132 ? -12.782 -1.893 26.099 1.00 53.44 132 HIS A N 1
ATOM 1075 C CA . HIS A 1 132 ? -12.984 -1.384 27.447 1.00 53.44 132 HIS A CA 1
ATOM 1076 C C . HIS A 1 132 ? -13.351 -2.586 28.323 1.00 53.44 132 HIS A C 1
ATOM 1078 O O . HIS A 1 132 ? -14.514 -2.978 28.399 1.00 53.44 132 HIS A O 1
ATOM 1084 N N . GLU A 1 133 ? -12.346 -3.233 28.910 1.00 47.66 133 GLU A N 1
ATOM 1085 C CA . GLU A 1 133 ? -12.575 -4.094 30.067 1.00 47.66 133 GLU A CA 1
ATOM 1086 C C . GLU A 1 133 ? -13.024 -3.175 31.215 1.00 47.66 133 GLU A C 1
ATOM 1088 O O . GLU A 1 133 ? -12.276 -2.287 31.627 1.00 47.66 133 GLU A O 1
ATOM 1093 N N . ASN A 1 134 ? -14.288 -3.321 31.629 1.00 40.44 134 ASN A N 1
ATOM 1094 C CA . ASN A 1 134 ? -14.847 -2.697 32.834 1.00 40.44 134 ASN A CA 1
ATOM 1095 C C . ASN A 1 134 ? -14.384 -3.443 34.085 1.00 40.44 134 ASN A C 1
ATOM 1097 O O . ASN A 1 134 ? -14.434 -4.695 34.056 1.00 40.44 134 ASN A O 1
#

Radius of gyration: 16.04 Å; Cα contacts (8 Å, |Δi|>4): 223; chains: 1; bounding box: 41×31×60 Å

Mean predicted aligned error: 5.32 Å

pLDDT: mean 89.03, std 10.55, range [40.44, 97.94]

Solvent-accessible surface area (backbone atoms only — not comparable to full-atom values): 7881 Å² total; per-residue (Å²): 88,83,41,77,41,83,47,58,89,89,36,68,64,25,50,52,51,50,50,50,55,53,52,50,55,51,49,51,49,54,56,47,42,71,77,50,67,57,81,43,28,36,38,39,40,74,87,81,68,40,77,39,62,70,40,80,43,84,53,102,85,49,83,45,66,31,53,62,33,50,74,68,51,50,52,49,50,56,50,53,40,47,76,70,63,27,24,36,37,43,34,29,41,82,86,27,37,30,42,33,37,60,48,88,68,94,66,98,64,87,85,66,102,61,92,67,78,54,78,44,70,53,49,44,66,35,78,42,74,64,79,80,82,127

Secondary structure (DSSP, 8-state):
--EEE-SPTTSHHHHHHHHHHHHHHHHHHHHHHHHS--SEEEEEETTTTEEE--EEEE-SS-EEEESEE-HHHHHHHHHHHHHTT-EEEEEE-TTSEEEEEEESS--SS---SSSSPPSEEEEE--EEE-----